Protein AF-A0A2M8FGH8-F1 (afdb_monomer_lite)

Sequence (113 aa):
MKKIFAFACLFFCSIIFAGTSQAQSDSMLTFSEIMFNPASGNNEFVELYNTSETDSIDLTNFKIKYYNSNPDGLVSTGSGIKLPPNGFAIIFEGDYDFVSGIYNNLIPASALL

Secondary structure (DSSP, 8-state):
-HHHHHHHHHHHHHHHT----PPPPPPSEEEEEEE-S-SSSS--EEEEEE--SS--EE-TT-EE--TTSPPEEP---SS-SEE-TT-EEEEE-TT--TTT-TTTTTS-TTSB-

pLDDT: mean 85.91, std 14.75, range [50.66, 98.12]

Foldseek 3Di:
DVVVVVVVVVVVVVVVPPDDPDDDPPDQKDWPDFPPDDPDDQQTKTKIFRQAQADKDQCVQPWDDDPPDDTHHDDFPPQHRIADHRAMEIGGDPPADCVDHPCVVVDDPRYTD

Radius of gyration: 24.12 Å; chains: 1; bounding box: 46×24×79 Å

Structure (mmCIF, N/CA/C/O backbone):
data_AF-A0A2M8FGH8-F1
#
_entry.id   AF-A0A2M8FGH8-F1
#
loop_
_atom_site.group_PDB
_atom_site.id
_atom_site.type_symbol
_atom_site.label_atom_id
_atom_site.label_alt_id
_atom_site.label_comp_id
_atom_site.label_asym_id
_atom_site.label_entity_id
_atom_site.label_seq_id
_atom_site.pdbx_PDB_ins_code
_atom_site.Cartn_x
_atom_site.Cartn_y
_atom_site.Cartn_z
_atom_site.occupancy
_atom_site.B_iso_or_equiv
_atom_site.auth_seq_id
_atom_site.auth_comp_id
_atom_site.auth_asym_id
_atom_site.auth_atom_id
_atom_site.pdbx_PDB_model_num
ATOM 1 N N . MET A 1 1 ? -26.542 8.052 62.955 1.00 60.03 1 MET A N 1
ATOM 2 C CA . MET A 1 1 ? -26.832 8.706 61.655 1.00 60.03 1 MET A CA 1
ATOM 3 C C . MET A 1 1 ? -25.597 9.345 61.007 1.00 60.03 1 MET A C 1
ATOM 5 O O . MET A 1 1 ? -25.287 8.978 59.886 1.00 60.03 1 MET A O 1
ATOM 9 N N . LYS A 1 2 ? -24.814 10.197 61.696 1.00 53.50 2 LYS A N 1
ATOM 10 C CA . LYS A 1 2 ? -23.611 10.850 61.116 1.00 53.50 2 LYS A CA 1
ATOM 11 C C . LYS A 1 2 ? -22.501 9.895 60.617 1.00 53.50 2 LYS A C 1
ATOM 13 O O . LYS A 1 2 ? -21.875 10.173 59.605 1.00 53.50 2 LYS A O 1
ATOM 18 N N . LYS A 1 3 ? -22.288 8.748 61.282 1.00 50.66 3 LYS A N 1
ATOM 19 C CA . LYS A 1 3 ? -21.254 7.759 60.898 1.00 50.66 3 LYS A CA 1
ATOM 20 C C . LYS A 1 3 ? -21.579 6.970 59.616 1.00 50.66 3 LYS A C 1
ATOM 22 O O . LYS A 1 3 ? -20.665 6.587 58.901 1.00 50.66 3 LYS A O 1
ATOM 27 N N . ILE A 1 4 ? -22.865 6.780 59.308 1.00 60.69 4 ILE A N 1
ATOM 28 C CA . ILE A 1 4 ? -23.338 6.108 58.082 1.00 60.69 4 ILE A CA 1
ATOM 29 C C . ILE A 1 4 ? -23.163 7.006 56.852 1.00 60.69 4 ILE A C 1
ATOM 31 O O . ILE A 1 4 ? -22.761 6.527 55.799 1.00 60.69 4 ILE A O 1
ATOM 35 N N . PHE A 1 5 ? -23.366 8.318 57.005 1.00 59.66 5 PHE A N 1
ATOM 36 C CA . PHE A 1 5 ? -23.158 9.291 55.927 1.00 59.66 5 PHE A CA 1
ATOM 37 C C . PHE A 1 5 ? -21.682 9.415 55.520 1.00 59.66 5 PHE A C 1
ATOM 39 O O . PHE A 1 5 ? -21.372 9.503 54.337 1.00 59.66 5 PHE A O 1
ATOM 46 N N . ALA A 1 6 ? -20.762 9.366 56.490 1.00 59.72 6 ALA A N 1
ATOM 47 C CA . ALA A 1 6 ? -19.324 9.392 56.220 1.00 59.72 6 ALA A CA 1
ATOM 48 C C . ALA A 1 6 ? -18.847 8.131 55.474 1.00 59.72 6 ALA A C 1
ATOM 50 O O . ALA A 1 6 ? -18.048 8.234 54.547 1.00 59.72 6 ALA A O 1
ATOM 51 N N . PHE A 1 7 ? -19.381 6.958 55.832 1.00 59.12 7 PHE A N 1
ATOM 52 C CA . PHE A 1 7 ? -19.078 5.697 55.147 1.00 59.12 7 PHE A CA 1
ATOM 53 C C . PHE A 1 7 ? -19.631 5.663 53.716 1.00 59.12 7 PHE A C 1
ATOM 55 O O . PHE A 1 7 ? -18.925 5.251 52.802 1.00 59.12 7 PHE A O 1
ATOM 62 N N . ALA A 1 8 ? -20.856 6.158 53.507 1.00 60.28 8 ALA A N 1
ATOM 63 C CA . ALA A 1 8 ? -21.447 6.277 52.175 1.00 60.28 8 ALA A CA 1
ATOM 64 C C . ALA A 1 8 ? -20.654 7.246 51.278 1.00 60.28 8 ALA A C 1
ATOM 66 O O . ALA A 1 8 ? -20.434 6.956 50.107 1.00 60.28 8 ALA A O 1
ATOM 67 N N . CYS A 1 9 ? -20.159 8.356 51.838 1.00 58.66 9 CYS A N 1
ATOM 68 C CA . CYS A 1 9 ? -19.343 9.331 51.113 1.00 58.66 9 CYS A CA 1
ATOM 69 C C . CYS A 1 9 ? -17.961 8.765 50.731 1.00 58.66 9 CYS A C 1
ATOM 71 O O . CYS A 1 9 ? -17.510 8.946 49.604 1.00 58.66 9 CYS A O 1
ATOM 73 N N . LEU A 1 10 ? -17.314 8.013 51.631 1.00 57.31 10 LEU A N 1
ATOM 74 C CA . LEU A 1 10 ? -16.041 7.333 51.356 1.00 57.31 10 LEU A CA 1
ATOM 75 C C . LEU A 1 10 ? -16.177 6.232 50.295 1.00 57.31 10 LEU A C 1
ATOM 77 O O . LEU A 1 10 ? -15.289 6.096 49.455 1.00 57.31 10 LEU A O 1
ATOM 81 N N . PHE A 1 11 ? -17.290 5.491 50.293 1.00 57.22 11 PHE A N 1
ATOM 82 C CA . PHE A 1 11 ? -17.585 4.471 49.280 1.00 57.22 11 PHE A CA 1
ATOM 83 C C . PHE A 1 11 ? -17.874 5.095 47.904 1.00 57.22 11 PHE A C 1
ATOM 85 O O . PHE A 1 11 ? -17.384 4.625 46.884 1.00 57.22 11 PHE A O 1
ATOM 92 N N . PHE A 1 12 ? -18.603 6.215 47.867 1.00 55.62 12 PHE A N 1
ATOM 93 C CA . PHE A 1 12 ? -18.874 6.947 46.625 1.00 55.62 12 PHE A CA 1
ATOM 94 C C . PHE A 1 12 ? -17.607 7.611 46.054 1.00 55.62 12 PHE A C 1
ATOM 96 O O . PHE A 1 12 ? -17.401 7.617 44.845 1.00 55.62 12 PHE A O 1
ATOM 103 N N . CYS A 1 13 ? -16.711 8.099 46.919 1.00 53.56 13 CYS A N 1
ATOM 104 C CA . CYS A 1 13 ? -15.433 8.694 46.517 1.00 53.56 13 CYS A CA 1
ATOM 105 C C . CYS A 1 13 ? -14.435 7.649 45.976 1.00 53.56 13 CYS A C 1
ATOM 107 O O . CYS A 1 13 ? -13.670 7.936 45.059 1.00 53.56 13 CYS A O 1
ATOM 109 N N . SER A 1 14 ? -14.477 6.413 46.488 1.00 55.06 14 SER A N 1
ATOM 110 C CA . SER A 1 14 ? -13.617 5.319 46.006 1.00 55.06 14 SER A CA 1
ATOM 111 C C . SER A 1 14 ? -14.060 4.739 44.656 1.00 55.06 14 SER A C 1
ATOM 113 O O . SER A 1 14 ? -13.212 4.256 43.913 1.00 55.06 14 SER A O 1
ATOM 115 N N . ILE A 1 15 ? -15.339 4.864 44.279 1.00 56.19 15 ILE A N 1
ATOM 116 C CA . ILE A 1 15 ? -15.829 4.490 42.936 1.00 56.19 15 ILE A CA 1
ATOM 117 C C . ILE A 1 15 ? -15.404 5.523 41.875 1.00 56.19 15 ILE A C 1
ATOM 119 O O . ILE A 1 15 ? -15.114 5.152 40.742 1.00 56.19 15 ILE A O 1
ATOM 123 N N . ILE A 1 16 ? -15.296 6.807 42.238 1.00 56.19 16 ILE A N 1
ATOM 124 C CA . ILE A 1 16 ? -14.866 7.883 41.320 1.00 56.19 16 ILE A CA 1
ATOM 125 C C . ILE A 1 16 ? -13.356 7.804 41.017 1.00 56.19 16 ILE A C 1
ATOM 127 O O . ILE A 1 16 ? -12.915 8.256 39.964 1.00 56.19 16 ILE A O 1
ATOM 131 N N . PHE A 1 17 ? -12.563 7.193 41.906 1.00 53.44 17 PHE A N 1
ATOM 132 C CA . PHE A 1 17 ? -11.109 7.046 41.749 1.00 53.44 17 PHE A CA 1
ATOM 133 C C . PHE A 1 17 ? -10.669 5.720 41.105 1.00 53.44 17 PHE A C 1
ATOM 135 O O . PHE A 1 17 ? -9.470 5.448 41.018 1.00 53.44 17 PHE A O 1
ATOM 142 N N . ALA A 1 18 ? -11.609 4.896 40.630 1.00 60.56 18 ALA A N 1
ATOM 143 C CA . ALA A 1 18 ? -11.297 3.763 39.765 1.00 60.56 18 ALA A CA 1
ATOM 144 C C . ALA A 1 18 ? -10.893 4.297 38.380 1.00 60.56 18 ALA A C 1
ATOM 146 O O . ALA A 1 18 ? -11.690 4.339 37.446 1.00 60.56 18 ALA A O 1
ATOM 147 N N . GLY A 1 19 ? -9.656 4.787 38.279 1.00 63.09 19 GLY A N 1
ATOM 148 C CA . GLY A 1 19 ? -9.080 5.276 37.036 1.00 63.09 19 GLY A CA 1
ATOM 149 C C . GLY A 1 19 ? -9.163 4.195 35.965 1.00 63.09 19 GLY A C 1
ATOM 150 O O . GLY A 1 19 ? -8.609 3.108 36.117 1.00 63.09 19 GLY A O 1
ATOM 151 N N . THR A 1 20 ? -9.867 4.486 34.878 1.00 65.12 20 THR A N 1
ATOM 152 C CA . THR A 1 20 ? -9.857 3.637 33.693 1.00 65.12 20 THR A CA 1
ATOM 153 C C . THR A 1 20 ? -8.474 3.728 33.06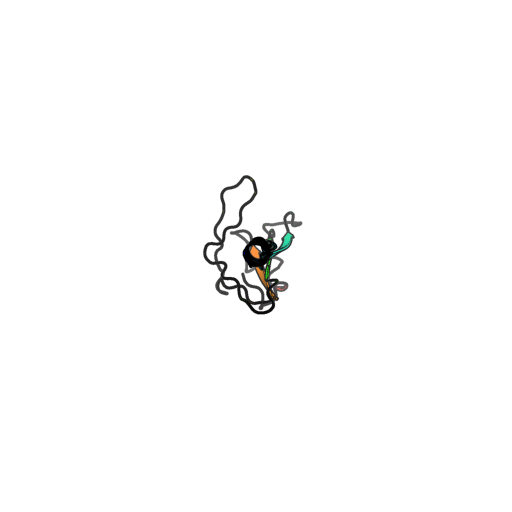1 1.00 65.12 20 THR A C 1
ATOM 155 O O . THR A 1 20 ? -8.128 4.748 32.463 1.00 65.12 20 THR A O 1
ATOM 158 N N . SER A 1 21 ? -7.668 2.678 33.185 1.00 65.88 21 SER A N 1
ATOM 159 C CA . SER A 1 21 ? -6.482 2.511 32.349 1.00 65.88 21 SER A CA 1
ATOM 160 C C . SER A 1 21 ? -6.952 2.210 30.928 1.00 65.88 21 SER A C 1
ATOM 162 O O . SER A 1 21 ? -7.333 1.085 30.619 1.00 65.88 21 SER A O 1
ATOM 164 N N . GLN A 1 22 ? -6.986 3.228 30.070 1.00 67.06 22 GLN A N 1
ATOM 165 C CA . GLN A 1 22 ? -7.127 3.014 28.633 1.00 67.06 22 GLN A CA 1
ATOM 166 C C . GLN A 1 22 ? -5.773 2.503 28.136 1.00 67.06 22 GLN A C 1
ATOM 168 O O . GLN A 1 22 ? -4.765 3.197 28.276 1.00 67.06 22 GLN A O 1
ATOM 173 N N . ALA A 1 23 ? -5.732 1.277 27.612 1.00 66.00 23 ALA A N 1
ATOM 174 C CA . ALA A 1 23 ? -4.580 0.845 26.834 1.00 66.00 23 ALA A CA 1
ATOM 175 C C . ALA A 1 23 ? -4.405 1.820 25.661 1.00 66.00 23 ALA A C 1
ATOM 177 O O . ALA A 1 23 ? -5.396 2.323 25.125 1.00 66.00 23 ALA A O 1
ATOM 178 N N . GLN A 1 24 ? -3.161 2.109 25.279 1.00 66.56 24 GLN A N 1
ATOM 179 C CA . GLN A 1 24 ? -2.913 2.807 24.022 1.00 66.56 24 GLN A CA 1
ATOM 180 C C . GLN A 1 24 ? -3.590 1.988 22.920 1.00 66.56 24 GLN A C 1
ATOM 182 O O . GLN A 1 24 ? -3.333 0.791 22.816 1.00 66.56 24 GLN A O 1
ATOM 187 N N . SER A 1 25 ? -4.503 2.591 22.156 1.00 67.81 25 SER A N 1
ATOM 188 C CA . SER A 1 25 ? -5.029 1.913 20.976 1.00 67.81 25 SER A CA 1
ATOM 189 C C . SER A 1 25 ? -3.863 1.727 20.015 1.00 67.81 25 SER A C 1
ATOM 191 O O . SER A 1 25 ? -3.255 2.724 19.609 1.00 67.81 25 SER A O 1
ATOM 193 N N . ASP A 1 26 ? -3.545 0.481 19.674 1.00 75.81 26 ASP A N 1
ATOM 194 C CA . ASP A 1 26 ? -2.604 0.215 18.594 1.00 75.81 26 ASP A CA 1
ATOM 195 C C . ASP A 1 26 ? -3.079 0.929 17.323 1.00 75.81 26 ASP A C 1
ATOM 197 O O . ASP A 1 26 ? -4.278 1.066 17.060 1.00 75.81 26 ASP A O 1
ATOM 201 N N . SER A 1 27 ? -2.122 1.441 16.551 1.00 87.94 27 SER A N 1
ATOM 202 C CA . SER A 1 27 ? -2.414 1.999 15.235 1.00 87.94 27 SER A CA 1
ATOM 203 C C . SER A 1 27 ? -3.030 0.911 14.358 1.00 87.94 27 SER A C 1
ATOM 205 O O . SER A 1 27 ? -2.505 -0.197 14.281 1.00 87.94 27 SER A O 1
ATOM 207 N N . MET A 1 28 ? -4.108 1.242 13.644 1.00 94.88 28 MET A N 1
ATOM 208 C CA . MET A 1 28 ? -4.670 0.352 12.620 1.00 94.88 28 MET A CA 1
ATOM 209 C C . MET A 1 28 ? -3.760 0.243 11.386 1.00 94.88 28 MET A C 1
ATOM 211 O O . MET A 1 28 ? -3.980 -0.596 10.526 1.00 94.88 28 MET A O 1
ATOM 215 N N . LEU A 1 29 ? -2.740 1.098 11.277 1.00 96.38 29 LEU A N 1
ATOM 216 C CA . LEU A 1 29 ? -1.739 1.051 10.217 1.00 96.38 29 LEU A CA 1
ATOM 217 C C . LEU A 1 29 ? -0.432 0.466 10.746 1.00 96.38 29 LEU A C 1
ATOM 219 O O . LEU A 1 29 ? 0.114 0.987 11.725 1.00 96.38 29 LEU A O 1
ATOM 223 N N . THR A 1 30 ? 0.093 -0.546 10.060 1.00 96.44 30 THR A N 1
ATOM 224 C CA . THR A 1 30 ? 1.391 -1.162 10.358 1.00 96.44 30 THR A CA 1
ATOM 225 C C . THR A 1 30 ? 2.235 -1.336 9.097 1.00 96.44 30 THR A C 1
ATOM 227 O O . THR A 1 30 ? 1.704 -1.325 7.989 1.00 96.44 30 THR A O 1
ATOM 230 N N . PHE A 1 31 ? 3.543 -1.528 9.270 1.00 96.94 31 PHE A N 1
ATOM 231 C CA . PHE A 1 31 ? 4.416 -2.034 8.211 1.00 96.94 31 PHE A CA 1
ATOM 232 C C . PHE A 1 31 ? 4.288 -3.560 8.145 1.00 96.94 31 PHE A C 1
ATOM 234 O O . PHE A 1 31 ? 4.459 -4.228 9.169 1.00 96.94 31 PHE A O 1
ATOM 241 N N . SER A 1 32 ? 3.987 -4.107 6.971 1.00 98.00 32 SER A N 1
ATOM 242 C CA . SER A 1 32 ? 3.940 -5.558 6.731 1.00 98.00 32 SER A CA 1
ATOM 243 C C . SER A 1 32 ? 5.217 -6.083 6.078 1.00 98.00 32 SER A C 1
ATOM 245 O O . SER A 1 32 ? 5.664 -7.174 6.425 1.00 98.00 32 SER A O 1
ATOM 247 N N . GLU A 1 33 ? 5.856 -5.290 5.216 1.00 97.44 33 GLU A N 1
ATOM 248 C CA . GLU A 1 33 ? 7.126 -5.634 4.575 1.00 97.44 33 GLU A CA 1
ATOM 249 C C . GLU A 1 33 ? 8.010 -4.396 4.378 1.00 97.44 33 GLU A C 1
ATOM 251 O O . GLU A 1 33 ? 7.527 -3.281 4.171 1.00 97.44 33 GLU A O 1
ATOM 256 N N . ILE A 1 34 ? 9.328 -4.599 4.449 1.00 96.56 34 ILE A N 1
ATOM 257 C CA . ILE A 1 34 ? 10.333 -3.597 4.091 1.00 96.56 34 ILE A CA 1
ATOM 258 C C . ILE A 1 34 ? 11.380 -4.272 3.201 1.00 96.56 34 ILE A C 1
ATOM 260 O O . ILE A 1 34 ? 12.217 -5.039 3.689 1.00 96.56 34 ILE A O 1
ATOM 264 N N . MET A 1 35 ? 11.375 -3.945 1.911 1.00 95.94 35 MET A N 1
ATOM 265 C CA . MET A 1 35 ? 12.410 -4.359 0.966 1.00 95.94 35 MET A CA 1
ATOM 266 C C . MET A 1 35 ? 13.483 -3.273 0.894 1.00 95.94 35 MET A C 1
ATOM 268 O O . MET A 1 35 ? 13.404 -2.364 0.082 1.00 95.94 35 MET A O 1
ATOM 272 N N . PHE A 1 36 ? 14.481 -3.336 1.772 1.00 93.00 36 PHE A N 1
ATOM 273 C CA . PHE A 1 36 ? 15.504 -2.283 1.879 1.00 93.00 36 PHE A CA 1
ATOM 274 C C . PHE A 1 36 ? 16.784 -2.552 1.072 1.00 93.00 36 PHE A C 1
ATOM 276 O O . PHE A 1 36 ? 17.660 -1.696 1.019 1.00 93.00 36 PHE A O 1
ATOM 283 N N . ASN A 1 37 ? 16.956 -3.765 0.539 1.00 94.44 37 ASN A N 1
ATOM 284 C CA . ASN A 1 37 ? 18.177 -4.170 -0.161 1.00 94.44 37 ASN A CA 1
ATOM 285 C C . ASN A 1 37 ? 17.848 -5.134 -1.314 1.00 94.44 37 ASN A C 1
ATOM 287 O O . ASN A 1 37 ? 18.116 -6.339 -1.208 1.00 94.44 37 ASN A O 1
ATOM 291 N N . PRO A 1 38 ? 17.220 -4.638 -2.394 1.00 92.56 38 PRO A N 1
ATOM 292 C CA . PRO A 1 38 ? 16.941 -5.442 -3.573 1.00 92.56 38 PRO A CA 1
ATOM 293 C C . PRO A 1 38 ? 18.242 -5.879 -4.259 1.00 92.56 38 PRO A C 1
ATOM 295 O O . PRO A 1 38 ? 19.282 -5.232 -4.163 1.00 92.56 38 PRO A O 1
ATOM 298 N N . ALA A 1 39 ? 18.189 -6.981 -5.007 1.00 89.75 39 ALA A N 1
ATOM 299 C CA . ALA A 1 39 ? 19.369 -7.515 -5.695 1.00 89.75 39 ALA A CA 1
ATOM 300 C C . ALA A 1 39 ? 19.922 -6.583 -6.796 1.00 89.75 39 ALA A C 1
ATOM 302 O O . ALA A 1 39 ? 21.086 -6.703 -7.179 1.00 89.75 39 ALA A O 1
ATOM 303 N N . SER A 1 40 ? 19.092 -5.685 -7.332 1.00 87.00 40 SER A N 1
ATOM 304 C CA . SER A 1 40 ? 19.465 -4.715 -8.365 1.00 87.00 40 SER A CA 1
ATOM 305 C C . SER A 1 40 ? 18.386 -3.649 -8.535 1.00 87.00 40 SER A C 1
ATOM 307 O O . SER A 1 40 ? 17.210 -3.970 -8.370 1.00 87.00 40 SER A O 1
ATOM 309 N N . GLY A 1 41 ? 18.771 -2.458 -9.004 1.00 85.12 41 GLY A N 1
ATOM 310 C CA . GLY A 1 41 ? 17.850 -1.372 -9.368 1.00 85.12 41 GLY A CA 1
ATOM 311 C C . GLY A 1 41 ? 17.144 -0.726 -8.174 1.00 85.12 41 GLY A C 1
ATOM 312 O O . GLY A 1 41 ? 17.368 -1.129 -7.037 1.00 85.12 41 GLY A O 1
ATOM 313 N N . ASN A 1 42 ? 16.272 0.242 -8.463 1.00 88.56 42 ASN A N 1
ATOM 314 C CA . ASN A 1 42 ? 15.505 1.002 -7.468 1.00 88.56 42 ASN A CA 1
ATOM 315 C C . ASN A 1 42 ? 14.212 0.253 -7.138 1.00 88.56 42 ASN A C 1
ATOM 317 O O . ASN A 1 42 ? 13.113 0.632 -7.539 1.00 88.56 42 ASN A O 1
ATOM 321 N N . ASN A 1 43 ? 14.383 -0.915 -6.528 1.00 93.69 43 ASN A N 1
ATOM 322 C CA . ASN A 1 43 ? 13.309 -1.856 -6.220 1.00 93.69 43 ASN A CA 1
ATOM 323 C C . ASN A 1 43 ? 13.051 -1.929 -4.708 1.00 93.69 43 ASN A C 1
ATOM 325 O O . ASN A 1 43 ? 12.529 -2.934 -4.213 1.00 93.69 43 ASN A O 1
ATOM 329 N N . GLU A 1 44 ? 13.460 -0.894 -3.975 1.00 95.00 44 GLU A N 1
ATOM 330 C CA . GLU A 1 44 ? 13.066 -0.686 -2.596 1.00 95.00 44 GLU A CA 1
ATOM 331 C C . GLU A 1 44 ? 11.581 -0.345 -2.500 1.00 95.00 44 GLU A C 1
ATOM 333 O O . GLU A 1 44 ? 11.019 0.389 -3.319 1.00 95.00 44 GLU A O 1
ATOM 338 N N . PHE A 1 45 ? 10.945 -0.880 -1.463 1.00 95.94 45 PHE A N 1
ATOM 339 C CA . PHE A 1 45 ? 9.591 -0.496 -1.107 1.00 95.94 45 PHE A CA 1
ATOM 340 C C . PHE A 1 45 ? 9.319 -0.721 0.376 1.00 95.94 45 PHE A C 1
ATOM 342 O O . PHE A 1 45 ? 9.995 -1.496 1.065 1.00 95.94 45 PHE A O 1
ATOM 349 N N . VAL A 1 46 ? 8.267 -0.060 0.847 1.00 97.12 46 VAL A N 1
ATOM 350 C CA . VAL A 1 46 ? 7.631 -0.33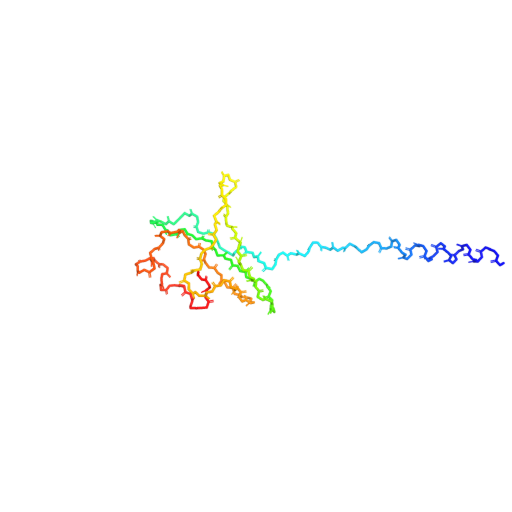5 2.132 1.00 97.12 46 VAL A CA 1
ATOM 351 C C . VAL A 1 46 ? 6.182 -0.711 1.881 1.00 97.12 46 VAL A C 1
ATOM 353 O O . VAL A 1 46 ? 5.456 0.019 1.208 1.00 97.12 46 VAL A O 1
ATOM 356 N N . GLU A 1 47 ? 5.755 -1.837 2.440 1.00 97.75 47 GLU A N 1
ATOM 357 C CA . GLU A 1 47 ? 4.360 -2.254 2.416 1.00 97.75 47 GLU A CA 1
ATOM 358 C C . GLU A 1 47 ? 3.674 -1.853 3.725 1.00 97.75 47 GLU A C 1
ATOM 360 O O . GLU A 1 47 ? 4.155 -2.128 4.830 1.00 97.75 47 GLU A O 1
ATOM 365 N N . LEU A 1 48 ? 2.539 -1.177 3.585 1.00 97.88 48 LEU A N 1
ATOM 366 C CA . LEU A 1 48 ? 1.622 -0.861 4.664 1.00 97.88 48 LEU A CA 1
ATOM 367 C C . LEU A 1 48 ? 0.472 -1.858 4.666 1.00 97.88 48 LEU A C 1
ATOM 369 O O . LEU A 1 48 ? -0.090 -2.156 3.613 1.00 97.88 48 LEU A O 1
ATOM 373 N N . TYR A 1 49 ? 0.039 -2.255 5.856 1.00 98.12 49 TYR A N 1
ATOM 374 C CA . TYR A 1 49 ? -1.166 -3.044 6.059 1.00 98.12 49 TYR A CA 1
ATOM 375 C C . TYR A 1 49 ? -2.126 -2.332 7.011 1.00 98.12 49 TYR A C 1
ATOM 377 O O . TYR A 1 49 ? -1.728 -1.849 8.077 1.00 98.12 49 TYR A O 1
ATOM 385 N N . ASN A 1 50 ? -3.398 -2.275 6.620 1.00 97.88 50 ASN A N 1
ATOM 386 C CA . ASN A 1 50 ? -4.479 -1.832 7.488 1.00 97.88 50 ASN A CA 1
ATOM 387 C C . ASN A 1 50 ? -5.043 -3.026 8.263 1.00 97.88 50 ASN A C 1
ATOM 389 O O . ASN A 1 50 ? -5.741 -3.862 7.698 1.00 97.88 50 ASN A O 1
ATOM 393 N N . THR A 1 51 ? -4.771 -3.082 9.563 1.00 97.31 51 THR A N 1
ATOM 394 C CA . THR A 1 51 ? -5.237 -4.140 10.467 1.00 97.31 51 THR A CA 1
ATOM 395 C C . THR A 1 51 ? -6.708 -4.000 10.858 1.00 97.31 51 THR A C 1
ATOM 397 O O . THR A 1 51 ? -7.244 -4.901 11.500 1.00 97.31 51 THR A O 1
ATOM 400 N N . SER A 1 52 ? -7.371 -2.895 10.498 1.00 96.31 52 SER A N 1
ATOM 401 C CA . SER A 1 52 ? -8.799 -2.721 10.753 1.00 96.31 52 SER A CA 1
ATOM 402 C C . SER A 1 52 ? -9.632 -3.655 9.884 1.00 96.31 52 SER A C 1
ATOM 404 O O . SER A 1 52 ? -9.453 -3.722 8.667 1.00 96.31 52 SER A O 1
ATOM 406 N N . GLU A 1 53 ? -10.608 -4.314 10.507 1.00 96.50 53 GLU A N 1
ATOM 407 C CA . GLU A 1 53 ? -11.602 -5.126 9.805 1.00 96.50 53 GLU A CA 1
ATOM 408 C C . GLU A 1 53 ? -12.696 -4.281 9.138 1.00 96.50 53 GLU A C 1
ATOM 410 O O . GLU A 1 53 ? -13.356 -4.748 8.209 1.00 96.50 53 GLU A O 1
ATOM 415 N N . THR A 1 54 ? -12.899 -3.041 9.597 1.00 96.62 54 THR A N 1
ATOM 416 C CA . THR A 1 54 ? -14.062 -2.221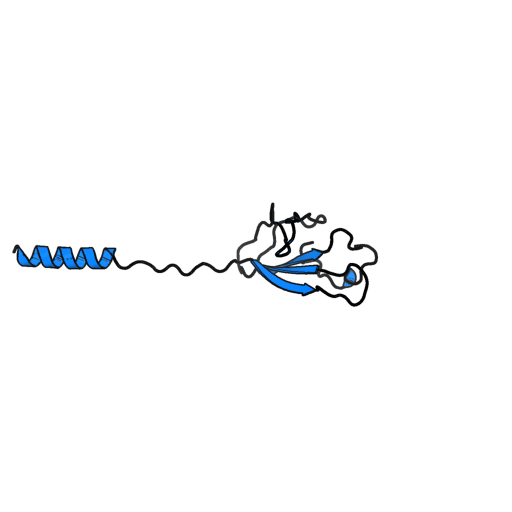 9.220 1.00 96.62 54 THR A CA 1
ATOM 417 C C . THR A 1 54 ? -13.713 -0.848 8.668 1.00 96.62 54 THR A C 1
ATOM 419 O O . THR A 1 54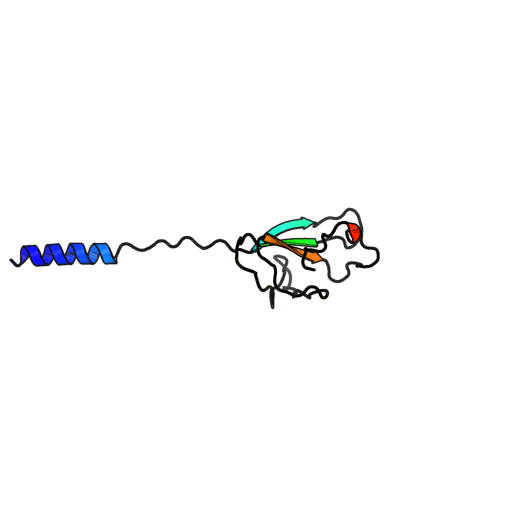 ? -14.438 -0.342 7.811 1.00 96.62 54 THR A O 1
ATOM 422 N N . ASP A 1 55 ? -12.617 -0.242 9.121 1.00 97.00 55 ASP A N 1
ATOM 423 C CA . ASP A 1 55 ? -12.314 1.159 8.842 1.00 97.00 55 ASP A CA 1
ATOM 424 C C . ASP A 1 55 ? -11.231 1.319 7.778 1.00 97.00 55 ASP A C 1
ATOM 426 O O . ASP A 1 55 ? -10.188 0.667 7.805 1.00 97.00 55 ASP A O 1
ATOM 430 N N . SER A 1 56 ? -11.465 2.230 6.834 1.00 97.06 56 SER A N 1
ATOM 431 C CA . SER A 1 56 ? -10.430 2.682 5.904 1.00 97.06 56 SER A CA 1
ATOM 432 C C . SER A 1 56 ? -9.532 3.730 6.558 1.00 97.06 56 SER A C 1
ATOM 434 O O . SER A 1 56 ? -10.032 4.600 7.274 1.00 97.06 56 SER A O 1
ATOM 436 N N . ILE A 1 57 ? -8.247 3.738 6.215 1.00 97.19 57 ILE A N 1
ATOM 437 C CA . ILE A 1 57 ? -7.279 4.728 6.695 1.00 97.19 57 ILE A CA 1
ATOM 438 C C . ILE A 1 57 ? -6.991 5.732 5.582 1.00 97.19 57 ILE A C 1
ATOM 440 O O . ILE A 1 57 ? -6.582 5.359 4.487 1.00 97.19 57 ILE A O 1
ATOM 444 N N . ASP A 1 58 ? -7.205 7.016 5.856 1.00 95.81 58 ASP A N 1
ATOM 445 C CA . ASP A 1 58 ? -6.848 8.091 4.933 1.00 95.81 58 ASP A CA 1
ATOM 446 C C . ASP A 1 58 ? -5.370 8.457 5.110 1.00 95.81 58 ASP A C 1
ATOM 448 O O . ASP A 1 58 ? -4.981 8.994 6.147 1.00 95.81 58 ASP A O 1
ATOM 452 N N . LEU A 1 59 ? -4.547 8.152 4.105 1.00 95.94 59 LEU A N 1
ATOM 453 C CA . LEU A 1 59 ? -3.107 8.419 4.114 1.00 95.94 59 LEU A CA 1
ATOM 454 C C . LEU A 1 59 ? -2.782 9.849 3.643 1.00 95.94 59 LEU A C 1
ATOM 456 O O . LEU A 1 59 ? -1.618 10.185 3.417 1.00 95.94 59 LEU A O 1
ATOM 460 N N . THR A 1 60 ? -3.787 10.716 3.471 1.00 94.88 60 THR A N 1
ATOM 461 C CA . THR A 1 60 ? -3.569 12.114 3.083 1.00 94.88 60 THR A CA 1
ATOM 462 C C . THR A 1 60 ? -2.626 12.804 4.071 1.00 94.88 60 THR A C 1
ATOM 464 O O . THR A 1 60 ? -2.833 12.777 5.283 1.00 94.88 60 THR A O 1
ATOM 467 N N . ASN A 1 61 ? -1.599 13.475 3.542 1.00 94.56 61 ASN A N 1
ATOM 468 C CA . ASN A 1 61 ? -0.532 14.144 4.299 1.00 94.56 61 ASN A CA 1
ATOM 469 C C . ASN A 1 61 ? 0.360 13.220 5.143 1.00 94.56 61 ASN A C 1
ATOM 471 O O . ASN A 1 61 ? 1.212 13.733 5.880 1.00 94.56 61 ASN A O 1
ATOM 475 N N . PHE A 1 62 ? 0.213 11.895 5.045 1.00 95.75 62 PHE A N 1
ATOM 476 C CA . PHE A 1 62 ? 1.198 10.996 5.627 1.00 95.75 62 PHE A CA 1
ATOM 477 C C . PHE A 1 62 ? 2.546 11.195 4.952 1.00 95.75 62 PHE A C 1
ATOM 479 O O . PHE A 1 62 ? 2.656 11.614 3.794 1.00 95.75 62 PHE A O 1
ATOM 486 N N . LYS A 1 63 ? 3.583 10.940 5.742 1.00 95.69 63 LYS A N 1
ATOM 487 C CA . LYS A 1 63 ? 4.963 11.066 5.315 1.00 95.69 63 LYS A CA 1
ATOM 488 C C . LYS A 1 63 ? 5.733 9.843 5.752 1.00 95.69 63 LYS A C 1
ATOM 490 O O . LYS A 1 63 ? 5.543 9.364 6.871 1.00 95.69 63 LYS A O 1
ATOM 495 N N . ILE A 1 64 ? 6.629 9.398 4.891 1.00 93.81 64 ILE A N 1
ATOM 496 C CA . ILE A 1 64 ? 7.635 8.404 5.224 1.00 93.81 64 ILE A CA 1
ATOM 497 C C . ILE A 1 64 ? 8.925 9.129 5.592 1.00 93.81 64 ILE A C 1
ATOM 499 O O . ILE A 1 64 ? 9.218 10.206 5.078 1.00 93.81 64 ILE A O 1
ATOM 503 N N . LYS A 1 65 ? 9.676 8.595 6.551 1.00 93.75 65 LYS A N 1
ATOM 504 C CA . LYS A 1 65 ? 10.981 9.154 6.894 1.00 93.75 65 LYS A CA 1
ATOM 505 C C . LYS A 1 65 ? 11.926 8.063 7.349 1.00 93.75 65 LYS A C 1
ATOM 507 O O . LYS A 1 65 ? 11.534 7.186 8.122 1.00 93.75 65 LYS A O 1
ATOM 512 N N . TYR A 1 66 ? 13.189 8.198 6.976 1.00 89.69 66 TYR A N 1
ATOM 513 C CA . TYR A 1 66 ? 14.252 7.537 7.709 1.00 89.69 66 TYR A CA 1
ATOM 514 C C . TYR A 1 66 ? 14.495 8.260 9.032 1.00 89.69 66 TYR A C 1
ATOM 516 O O . TYR A 1 66 ? 14.124 9.419 9.238 1.00 89.69 66 TYR A O 1
ATOM 524 N N . TYR A 1 67 ? 15.142 7.560 9.959 1.00 91.31 67 TYR A N 1
ATOM 525 C CA . TYR A 1 67 ? 15.431 8.092 11.289 1.00 91.31 67 TYR A CA 1
ATOM 526 C C . TYR A 1 67 ? 16.231 9.408 11.247 1.00 91.31 67 TYR A C 1
ATOM 528 O O . TYR A 1 67 ? 16.005 10.293 12.072 1.00 91.31 67 TYR A O 1
ATOM 536 N N . ASN A 1 68 ? 17.134 9.547 10.274 1.00 93.81 68 ASN A N 1
ATOM 537 C CA . ASN A 1 68 ? 18.066 10.665 10.121 1.00 93.81 68 ASN A CA 1
ATOM 538 C C . ASN A 1 68 ? 17.803 11.539 8.876 1.00 93.81 68 ASN A C 1
ATOM 540 O O . ASN A 1 68 ? 18.654 12.365 8.547 1.00 93.81 68 ASN A O 1
ATOM 544 N N . SER A 1 69 ? 16.668 11.371 8.189 1.00 93.38 69 SER A N 1
ATOM 545 C CA . SER A 1 69 ? 16.320 12.143 6.989 1.00 93.38 69 SER A CA 1
ATOM 546 C C . SER A 1 69 ? 15.186 13.134 7.245 1.00 93.38 69 SER A C 1
ATOM 548 O O . SER A 1 69 ? 14.473 13.075 8.253 1.00 93.38 69 SER A O 1
ATOM 550 N 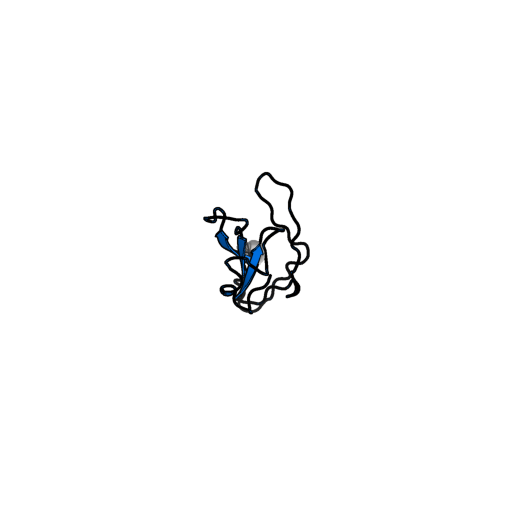N . ASN A 1 70 ? 14.995 14.043 6.289 1.00 96.06 70 ASN A N 1
ATOM 551 C CA . ASN A 1 70 ? 13.740 14.775 6.198 1.00 96.06 70 ASN A CA 1
ATOM 552 C C . ASN A 1 70 ? 12.603 13.812 5.809 1.00 96.06 70 ASN A C 1
ATOM 554 O O . ASN A 1 70 ? 12.863 12.794 5.167 1.00 96.06 70 ASN A O 1
ATOM 558 N N . PRO A 1 71 ? 11.361 14.101 6.233 1.00 95.81 71 PRO A N 1
ATOM 559 C CA . PRO A 1 71 ? 10.206 13.305 5.857 1.00 95.81 71 PRO A CA 1
ATOM 560 C C . PRO A 1 71 ? 9.745 13.635 4.434 1.00 95.81 71 PRO A C 1
ATOM 562 O O . PRO A 1 71 ? 9.528 14.808 4.116 1.00 95.81 71 PRO A O 1
ATOM 565 N N . ASP A 1 72 ? 9.487 12.601 3.646 1.00 93.94 72 ASP A N 1
ATOM 566 C CA . ASP A 1 72 ? 8.976 12.687 2.283 1.00 93.94 72 ASP A CA 1
ATOM 567 C C . ASP A 1 72 ? 7.472 12.410 2.253 1.00 93.94 72 ASP A C 1
ATOM 569 O O . ASP A 1 72 ? 6.951 11.568 2.986 1.00 93.94 72 ASP A O 1
ATOM 573 N N . GLY A 1 73 ? 6.748 13.187 1.448 1.00 93.81 73 GLY A N 1
ATOM 574 C CA . GLY A 1 73 ? 5.304 13.032 1.292 1.00 93.81 73 GLY A CA 1
ATOM 575 C C . GLY A 1 73 ? 4.956 11.850 0.394 1.00 93.81 73 GLY A C 1
ATOM 576 O O . GLY A 1 73 ? 5.673 11.566 -0.560 1.00 93.81 73 GLY A O 1
ATOM 577 N N . LEU A 1 74 ? 3.827 11.202 0.674 1.00 94.00 74 LEU A N 1
ATOM 578 C CA . LEU A 1 74 ? 3.289 10.164 -0.202 1.00 94.00 74 LEU A CA 1
ATOM 579 C C . LEU A 1 74 ? 2.543 10.795 -1.385 1.00 94.00 74 LEU A C 1
ATOM 581 O O . LEU A 1 74 ? 1.767 11.739 -1.205 1.00 94.00 74 LEU A O 1
ATOM 585 N N . VAL A 1 75 ? 2.754 10.255 -2.586 1.00 91.81 75 VAL A N 1
ATOM 586 C CA . VAL A 1 75 ? 2.067 10.666 -3.816 1.00 91.81 75 VAL A CA 1
ATOM 587 C C . VAL A 1 75 ? 1.367 9.447 -4.399 1.00 91.81 75 VAL A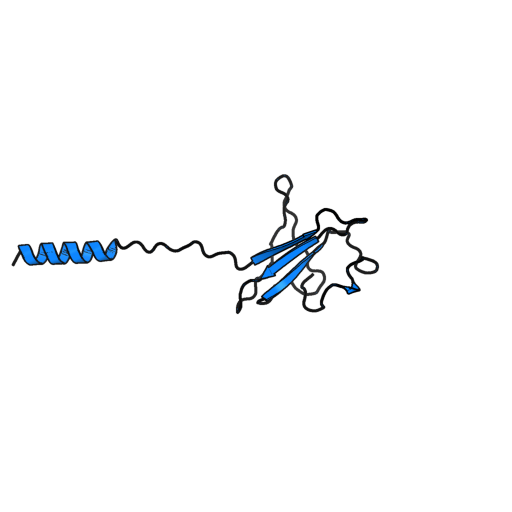 C 1
ATOM 589 O O . VAL A 1 75 ? 2.025 8.480 -4.756 1.00 91.81 75 VAL A O 1
ATOM 592 N N . SER A 1 76 ? 0.039 9.504 -4.505 1.00 91.12 76 SER A N 1
ATOM 593 C CA . SER A 1 76 ? -0.735 8.440 -5.153 1.00 91.12 76 SER A CA 1
ATOM 594 C C . SER A 1 76 ? -0.414 8.367 -6.642 1.00 91.12 76 SER A C 1
ATOM 596 O O . SER A 1 76 ? -0.379 9.392 -7.329 1.00 91.12 76 SER A O 1
ATOM 598 N N . THR A 1 77 ? -0.287 7.150 -7.160 1.00 86.38 77 THR A N 1
ATOM 599 C CA . THR A 1 77 ? -0.093 6.876 -8.593 1.00 86.38 77 THR A CA 1
ATOM 600 C C . THR A 1 77 ? -1.399 6.888 -9.400 1.00 86.38 77 THR A C 1
ATOM 602 O O . THR A 1 77 ? -1.385 6.720 -10.618 1.00 86.38 77 THR A O 1
ATOM 605 N N . GLY A 1 78 ? -2.541 7.125 -8.741 1.00 80.69 78 GLY A N 1
ATOM 606 C CA . GLY A 1 78 ? -3.863 7.223 -9.371 1.00 80.69 78 GLY A CA 1
ATOM 607 C C . GLY A 1 78 ? -4.935 6.343 -8.726 1.00 80.69 78 GLY A C 1
ATOM 608 O O . GLY A 1 78 ? -6.122 6.570 -8.957 1.00 80.69 78 GLY A O 1
ATOM 609 N N . SER A 1 79 ? -4.546 5.397 -7.867 1.00 73.38 79 SER A N 1
ATOM 610 C CA . SER A 1 79 ? -5.463 4.482 -7.164 1.00 73.38 79 SER A CA 1
ATOM 611 C C . SER A 1 79 ? -6.178 5.115 -5.958 1.00 73.38 79 SER A C 1
ATOM 613 O O . SER A 1 79 ? -7.010 4.475 -5.318 1.00 73.38 79 SER A O 1
ATOM 615 N N . GLY A 1 80 ? -5.886 6.382 -5.647 1.00 85.56 80 GLY A N 1
ATOM 616 C CA . GLY A 1 80 ? -6.407 7.099 -4.482 1.00 85.56 80 GLY A CA 1
ATOM 617 C C . GLY A 1 80 ? -5.437 7.092 -3.298 1.00 85.56 80 GLY A C 1
ATOM 618 O O . GLY A 1 80 ? -4.276 6.725 -3.425 1.00 85.56 80 GLY A O 1
ATOM 619 N N . ILE A 1 81 ? -5.902 7.552 -2.135 1.00 91.81 81 ILE A N 1
ATOM 620 C CA . ILE A 1 81 ? -5.060 7.718 -0.932 1.00 91.81 81 ILE A CA 1
ATOM 621 C C . ILE A 1 81 ? -5.687 7.096 0.328 1.00 91.81 81 ILE A C 1
ATOM 623 O O . ILE A 1 81 ? -5.155 7.212 1.428 1.00 91.81 81 ILE A O 1
ATOM 627 N N . LYS A 1 82 ? -6.838 6.427 0.176 1.00 95.81 82 LYS A N 1
ATOM 628 C CA . LYS A 1 82 ? -7.542 5.750 1.269 1.00 95.81 82 LYS A CA 1
ATOM 629 C C . LYS A 1 82 ? -7.281 4.254 1.205 1.00 95.81 82 LYS A C 1
ATOM 631 O O . LYS A 1 82 ? -7.722 3.593 0.269 1.00 95.81 82 LYS A O 1
ATOM 636 N N . LEU A 1 83 ? -6.601 3.739 2.217 1.00 97.12 83 LEU A N 1
ATOM 637 C CA . LEU A 1 83 ? -6.296 2.328 2.377 1.00 97.12 83 LEU A CA 1
ATOM 638 C C . LEU A 1 83 ? -7.524 1.594 2.945 1.00 97.12 83 LEU A C 1
ATOM 640 O O . LEU A 1 83 ? -7.934 1.902 4.068 1.00 97.12 83 LEU A O 1
ATOM 644 N N . PRO A 1 84 ? -8.152 0.662 2.203 1.00 97.00 84 PRO A N 1
ATOM 645 C CA . PRO A 1 84 ? -9.333 -0.058 2.681 1.00 97.00 84 PRO A CA 1
ATOM 646 C C . PRO A 1 84 ? -9.033 -0.964 3.893 1.00 97.00 84 PRO A C 1
ATOM 648 O O . PRO A 1 84 ? -7.863 -1.242 4.169 1.00 97.00 84 PRO A O 1
ATOM 651 N N . PRO A 1 85 ? -10.068 -1.428 4.622 1.00 97.69 85 PRO A N 1
ATOM 652 C CA . PRO A 1 85 ? -9.925 -2.434 5.681 1.00 97.69 85 PRO A CA 1
ATOM 653 C C . PRO A 1 85 ? -9.237 -3.698 5.161 1.00 97.69 85 PRO A C 1
ATOM 655 O O . PRO A 1 85 ? -9.542 -4.140 4.050 1.00 97.69 85 PRO A O 1
ATOM 658 N N . ASN A 1 86 ? -8.322 -4.275 5.944 1.00 97.62 86 ASN A N 1
ATOM 659 C CA . ASN A 1 86 ? -7.477 -5.411 5.545 1.00 97.62 86 ASN A CA 1
ATOM 660 C C . ASN A 1 86 ? -6.724 -5.200 4.211 1.00 97.62 86 ASN A C 1
ATOM 662 O O . ASN A 1 86 ? -6.367 -6.160 3.526 1.00 97.62 86 ASN A O 1
ATOM 666 N N . GLY A 1 87 ? -6.540 -3.943 3.800 1.00 97.38 87 GLY A N 1
ATOM 667 C CA . GLY A 1 87 ? -5.894 -3.567 2.551 1.00 97.38 87 GLY A CA 1
ATOM 668 C C . GLY A 1 87 ? -4.390 -3.381 2.700 1.00 97.38 87 GLY A C 1
ATOM 669 O O . GLY A 1 87 ? -3.891 -3.089 3.789 1.00 97.38 87 GLY A O 1
ATOM 670 N N . PHE A 1 88 ? -3.697 -3.477 1.567 1.00 97.69 88 PHE A N 1
ATOM 671 C CA . PHE A 1 88 ? -2.262 -3.233 1.455 1.00 97.69 88 PHE A CA 1
ATOM 672 C C . PHE A 1 88 ? -1.988 -1.987 0.615 1.00 97.69 88 PHE A C 1
ATOM 674 O O . PHE A 1 88 ? -2.691 -1.737 -0.369 1.00 97.69 88 PHE A O 1
ATOM 681 N N . ALA A 1 89 ? -0.977 -1.212 0.999 1.00 97.25 89 ALA A N 1
ATOM 682 C CA . ALA A 1 89 ? -0.423 -0.142 0.178 1.00 97.25 89 ALA A CA 1
ATOM 683 C C . ALA A 1 89 ? 1.078 -0.352 -0.002 1.00 97.25 89 ALA A C 1
ATOM 685 O O . ALA A 1 89 ? 1.757 -0.689 0.963 1.00 97.25 89 ALA A O 1
ATOM 686 N N . ILE A 1 90 ? 1.599 -0.118 -1.202 1.00 96.31 90 ILE A N 1
ATOM 687 C CA . ILE A 1 90 ? 3.028 -0.233 -1.491 1.00 96.31 90 ILE A CA 1
ATOM 688 C C . ILE A 1 90 ? 3.564 1.159 -1.793 1.00 96.31 90 ILE A C 1
ATOM 690 O O . ILE A 1 90 ? 3.124 1.816 -2.731 1.00 96.31 90 ILE A O 1
ATOM 694 N N . ILE A 1 91 ? 4.527 1.595 -0.988 1.00 96.12 91 ILE A N 1
ATOM 695 C CA . ILE A 1 91 ? 5.265 2.834 -1.201 1.00 96.12 91 ILE A CA 1
ATOM 696 C C . ILE A 1 91 ? 6.577 2.460 -1.882 1.00 96.12 91 ILE A C 1
ATOM 698 O O . ILE A 1 91 ? 7.454 1.876 -1.244 1.00 96.12 91 ILE A O 1
ATOM 702 N N . PHE A 1 92 ? 6.693 2.790 -3.164 1.00 95.19 92 PHE A N 1
ATOM 703 C CA . PHE A 1 92 ? 7.931 2.656 -3.927 1.00 95.19 92 PHE A CA 1
ATOM 704 C C . PHE A 1 92 ? 8.829 3.885 -3.777 1.00 95.19 92 PHE A C 1
ATOM 706 O O . PHE A 1 92 ? 8.368 4.970 -3.413 1.00 95.19 92 PHE A O 1
ATOM 713 N N . GLU A 1 93 ? 10.103 3.718 -4.126 1.00 91.94 93 GLU A N 1
ATOM 714 C CA . GLU A 1 93 ? 10.980 4.846 -4.434 1.00 91.94 93 GLU A CA 1
ATOM 715 C C . GLU A 1 93 ? 10.393 5.732 -5.541 1.00 91.94 93 GLU A C 1
ATOM 717 O O . GLU A 1 93 ? 9.681 5.272 -6.441 1.00 91.94 93 GLU A O 1
ATOM 722 N N . GLY A 1 94 ? 10.709 7.028 -5.478 1.00 90.56 94 GLY A N 1
ATOM 723 C CA . GLY A 1 94 ? 10.113 8.040 -6.356 1.00 90.56 94 GLY A CA 1
ATOM 724 C C . GLY A 1 94 ? 10.434 7.866 -7.846 1.00 90.56 94 GLY A C 1
ATOM 725 O O . GLY A 1 94 ? 9.792 8.499 -8.683 1.00 90.56 94 GLY A O 1
ATOM 726 N N . ASP A 1 95 ? 11.411 7.025 -8.181 1.00 90.94 95 ASP A N 1
ATOM 727 C CA . ASP A 1 95 ? 11.834 6.716 -9.545 1.00 90.94 95 ASP A CA 1
ATOM 728 C C . ASP A 1 95 ? 11.632 5.241 -9.944 1.00 90.94 95 ASP A C 1
ATOM 730 O O . ASP A 1 95 ? 12.201 4.787 -10.941 1.00 90.94 95 ASP A O 1
ATOM 734 N N . TYR A 1 96 ? 10.781 4.500 -9.221 1.00 93.62 96 TYR A N 1
ATOM 735 C CA . TYR A 1 96 ? 10.376 3.151 -9.618 1.00 93.62 96 TYR A CA 1
ATOM 736 C C . TYR A 1 96 ? 9.691 3.137 -10.998 1.00 93.62 96 TYR A C 1
ATOM 738 O O . TYR A 1 96 ? 8.810 3.947 -11.304 1.00 93.62 96 TYR A O 1
ATOM 746 N N . ASP A 1 97 ? 10.079 2.181 -11.846 1.00 91.81 97 ASP A N 1
ATOM 747 C CA . ASP A 1 97 ? 9.592 2.069 -13.221 1.00 91.81 97 ASP A CA 1
ATOM 748 C C . ASP A 1 97 ? 8.317 1.206 -13.316 1.00 91.81 97 ASP A C 1
ATOM 750 O O . ASP A 1 97 ? 8.362 -0.024 -13.376 1.00 91.81 97 ASP A O 1
ATOM 754 N N . PHE A 1 98 ? 7.157 1.851 -13.438 1.00 89.50 98 PHE A N 1
ATOM 755 C CA . PHE A 1 98 ? 5.864 1.173 -13.628 1.00 89.50 98 PHE A CA 1
ATOM 756 C C . PHE A 1 98 ? 5.654 0.544 -15.022 1.00 89.50 98 PHE A C 1
ATOM 758 O O . PHE A 1 98 ? 4.617 -0.072 -15.269 1.00 89.50 98 PHE A O 1
ATOM 765 N N . VAL A 1 99 ? 6.621 0.655 -15.937 1.00 90.56 99 VAL A N 1
ATOM 766 C CA . VAL A 1 99 ? 6.626 -0.028 -17.240 1.00 90.56 99 VAL A CA 1
ATOM 767 C C . VAL A 1 99 ? 7.466 -1.302 -17.181 1.00 90.56 99 VAL A C 1
ATOM 769 O O . VAL A 1 99 ? 6.977 -2.366 -17.562 1.00 90.56 99 VAL A O 1
ATOM 772 N N . SER A 1 100 ? 8.708 -1.223 -16.690 1.00 91.38 100 SER A N 1
ATOM 773 C CA . SER A 1 100 ? 9.668 -2.344 -16.733 1.00 91.38 100 SER A CA 1
ATOM 774 C C . SER A 1 100 ? 10.118 -2.901 -15.374 1.00 91.38 100 SER A C 1
ATOM 776 O O . SER A 1 100 ? 10.835 -3.903 -15.329 1.00 91.38 100 SER A O 1
ATOM 778 N N . GLY A 1 101 ? 9.667 -2.298 -14.275 1.00 91.25 101 GLY A N 1
ATOM 779 C CA . GLY A 1 101 ? 9.959 -2.702 -12.903 1.00 91.25 101 GLY A CA 1
ATOM 780 C C . GLY A 1 101 ? 9.556 -4.140 -12.579 1.00 91.25 101 GLY A C 1
ATOM 781 O O . GLY A 1 101 ? 8.558 -4.682 -13.068 1.00 91.25 101 GLY A O 1
ATOM 782 N N . ILE A 1 102 ? 10.358 -4.775 -11.724 1.00 93.31 102 ILE A N 1
ATOM 783 C CA . ILE A 1 102 ? 10.301 -6.223 -11.489 1.00 93.31 102 ILE A CA 1
ATOM 784 C C . ILE A 1 102 ? 9.022 -6.671 -10.769 1.00 93.31 102 ILE A C 1
ATOM 786 O O . ILE A 1 102 ? 8.647 -7.839 -10.868 1.00 93.31 102 ILE A O 1
ATOM 790 N N . TYR A 1 103 ? 8.335 -5.759 -10.075 1.00 93.19 103 TYR A N 1
ATOM 791 C CA . TYR A 1 103 ? 7.112 -6.064 -9.333 1.00 93.19 103 TYR A CA 1
ATOM 792 C C . TYR A 1 103 ? 5.832 -5.794 -10.127 1.00 93.19 103 TYR A C 1
ATOM 794 O O . TYR A 1 103 ? 4.761 -6.179 -9.671 1.00 93.19 103 TYR A O 1
ATOM 802 N N . ASN A 1 104 ? 5.900 -5.206 -11.328 1.00 89.38 104 ASN A N 1
ATOM 803 C CA . ASN A 1 104 ? 4.707 -4.742 -12.059 1.00 89.38 104 ASN A CA 1
ATOM 804 C C . ASN A 1 104 ? 3.663 -5.841 -12.319 1.00 89.38 104 ASN A C 1
ATOM 806 O O . ASN A 1 104 ? 2.472 -5.558 -12.374 1.00 89.38 104 ASN A O 1
ATOM 810 N N . ASN A 1 105 ? 4.097 -7.100 -12.434 1.00 90.75 105 ASN A N 1
ATOM 811 C CA . ASN A 1 105 ? 3.210 -8.255 -12.630 1.00 90.75 105 ASN A CA 1
ATOM 812 C C . ASN A 1 105 ? 2.945 -9.060 -11.345 1.00 90.75 105 ASN A C 1
ATOM 814 O O . ASN A 1 105 ? 2.273 -10.089 -11.393 1.00 90.75 105 ASN A O 1
ATOM 818 N N . LEU A 1 106 ? 3.515 -8.634 -10.220 1.00 92.69 106 LEU A N 1
ATOM 819 C CA . LEU A 1 106 ? 3.399 -9.284 -8.914 1.00 92.69 106 LEU A CA 1
ATOM 820 C C . LEU A 1 106 ? 2.487 -8.502 -7.964 1.00 92.69 106 LEU A C 1
ATOM 822 O O . LEU A 1 106 ? 1.932 -9.094 -7.042 1.00 92.69 106 LEU A O 1
ATOM 826 N N . ILE A 1 107 ? 2.305 -7.200 -8.201 1.00 91.81 107 ILE A N 1
ATOM 827 C CA . ILE A 1 107 ? 1.434 -6.340 -7.399 1.00 91.81 107 ILE A CA 1
ATOM 828 C C . ILE A 1 107 ? -0.038 -6.705 -7.665 1.00 91.81 107 ILE A C 1
ATOM 830 O O . ILE A 1 107 ? -0.504 -6.598 -8.804 1.00 91.81 107 ILE A O 1
ATOM 834 N N . PRO A 1 108 ? -0.811 -7.108 -6.640 1.00 92.56 108 PRO A N 1
ATOM 835 C CA . PRO A 1 108 ? -2.242 -7.333 -6.794 1.00 92.56 108 PRO A CA 1
ATOM 836 C C . PRO A 1 108 ? -2.968 -6.036 -7.163 1.00 92.56 108 PRO A C 1
ATOM 838 O O . PRO A 1 108 ? -2.710 -4.992 -6.575 1.00 92.56 108 PRO A O 1
ATOM 841 N N . ALA A 1 109 ? -3.965 -6.105 -8.050 1.00 91.44 109 ALA A N 1
ATOM 842 C CA . ALA A 1 109 ? -4.755 -4.930 -8.450 1.00 91.44 109 ALA A CA 1
ATOM 843 C C . ALA A 1 109 ? -5.532 -4.266 -7.290 1.00 91.44 109 ALA A C 1
ATOM 845 O O . ALA A 1 109 ? -6.041 -3.159 -7.438 1.00 91.44 109 ALA A O 1
ATOM 846 N N . SER A 1 110 ? -5.663 -4.956 -6.153 1.00 92.69 110 SER A N 1
ATOM 847 C CA . SER A 1 110 ? -6.267 -4.438 -4.924 1.00 92.69 110 SER A CA 1
ATOM 848 C C . SER A 1 110 ? -5.305 -3.629 -4.052 1.00 92.69 110 SER A C 1
ATOM 850 O O . SER A 1 110 ? -5.765 -2.992 -3.106 1.00 92.69 110 SER A O 1
ATOM 852 N N . ALA A 1 111 ? -3.995 -3.696 -4.307 1.00 94.25 111 ALA A N 1
ATOM 853 C CA . ALA A 1 111 ? -3.009 -2.927 -3.562 1.00 94.25 111 ALA A CA 1
ATOM 854 C C . ALA A 1 111 ? -3.069 -1.451 -3.971 1.00 94.25 111 ALA A C 1
ATOM 856 O O . ALA A 1 111 ? -3.186 -1.114 -5.152 1.00 94.25 111 ALA A O 1
ATOM 857 N N . LEU A 1 112 ? -2.989 -0.569 -2.980 1.00 95.50 112 LEU A N 1
ATOM 858 C CA . LEU A 1 112 ? -2.890 0.867 -3.198 1.00 95.50 112 LEU A CA 1
ATOM 859 C C . LEU A 1 112 ? -1.438 1.246 -3.527 1.00 95.50 112 LEU A C 1
ATOM 861 O O . LEU A 1 112 ? -0.523 0.750 -2.877 1.00 95.50 112 LEU A O 1
ATOM 865 N N . LEU A 1 113 ? -1.243 2.124 -4.514 1.00 93.31 113 LEU A N 1
ATOM 866 C CA . LEU A 1 113 ? 0.064 2.581 -5.000 1.00 93.31 113 LEU A CA 1
ATOM 867 C C . LEU A 1 113 ? 0.162 4.108 -4.957 1.00 93.31 113 LEU A C 1
ATOM 869 O O . LEU A 1 113 ? -0.691 4.772 -5.605 1.00 93.31 113 LEU A O 1
#